Protein AF-A0A151RXW7-F1 (afdb_monomer)

Radius of gyration: 39.4 Å; Cα contacts (8 Å, |Δi|>4): 28; chains: 1; bounding box: 66×34×96 Å

Organism: Cajanus cajan (NCBI:txid3821)

Mean predicted aligned error: 21.27 Å

Structure (mmCIF, N/CA/C/O backbone):
data_AF-A0A151RXW7-F1
#
_entry.id   AF-A0A151RXW7-F1
#
loop_
_atom_site.group_PDB
_atom_site.id
_atom_site.type_symbol
_atom_site.label_atom_id
_atom_site.label_alt_id
_atom_site.label_comp_id
_atom_site.label_asym_id
_atom_site.label_entity_id
_atom_site.label_seq_id
_atom_site.pdbx_PDB_ins_code
_atom_site.Cartn_x
_atom_site.Cartn_y
_atom_site.Cartn_z
_atom_site.occupancy
_atom_site.B_iso_or_equiv
_atom_site.auth_seq_id
_atom_site.auth_comp_id
_atom_site.auth_asym_id
_atom_site.auth_atom_id
_atom_site.pdbx_PDB_model_num
ATOM 1 N N . MET A 1 1 ? 23.973 -7.706 -13.412 1.00 61.91 1 MET A N 1
ATOM 2 C CA . MET A 1 1 ? 23.549 -8.073 -14.783 1.00 61.91 1 MET A CA 1
ATOM 3 C C . MET A 1 1 ? 22.574 -9.238 -14.713 1.00 61.91 1 MET A C 1
ATOM 5 O O . MET A 1 1 ? 22.796 -10.147 -13.923 1.00 61.91 1 MET A O 1
ATOM 9 N N . PHE A 1 2 ? 21.503 -9.220 -15.509 1.00 69.44 2 PHE A N 1
ATOM 10 C CA . PHE A 1 2 ? 20.536 -10.321 -15.580 1.00 69.44 2 PHE A CA 1
ATOM 11 C C . PHE A 1 2 ? 21.069 -11.431 -16.500 1.00 69.44 2 PHE A C 1
ATOM 13 O O . PHE A 1 2 ? 20.783 -11.444 -17.693 1.00 69.44 2 PHE A O 1
ATOM 20 N N . CYS A 1 3 ? 21.873 -12.351 -15.959 1.00 66.88 3 CYS A N 1
ATOM 21 C CA . CYS A 1 3 ? 22.569 -13.383 -16.747 1.00 66.88 3 CYS A CA 1
ATOM 22 C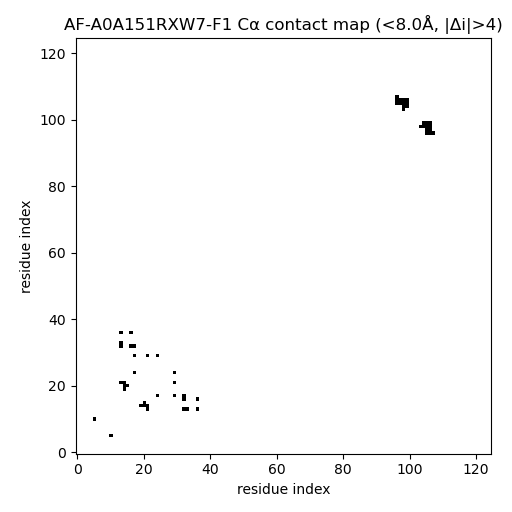 C . CYS A 1 3 ? 21.629 -14.399 -17.421 1.00 66.88 3 CYS A C 1
ATOM 24 O O . CYS A 1 3 ? 21.992 -14.993 -18.428 1.00 66.88 3 CYS A O 1
ATOM 26 N N . ASN A 1 4 ? 20.408 -14.552 -16.904 1.00 83.12 4 ASN A N 1
ATOM 27 C CA . ASN A 1 4 ? 19.376 -15.430 -17.467 1.00 83.12 4 ASN A CA 1
ATOM 28 C C . ASN A 1 4 ? 18.361 -14.663 -18.332 1.00 83.12 4 ASN A C 1
ATOM 30 O O . ASN A 1 4 ? 17.291 -15.178 -18.652 1.00 83.12 4 ASN A O 1
ATOM 34 N N . GLY A 1 5 ? 18.679 -13.411 -18.675 1.00 82.00 5 GLY A N 1
ATOM 35 C CA . GLY A 1 5 ? 17.754 -12.499 -19.325 1.00 82.00 5 GLY A CA 1
ATOM 36 C C . GLY A 1 5 ? 16.654 -11.993 -18.390 1.00 82.00 5 GLY A C 1
ATOM 37 O O . GLY A 1 5 ? 16.570 -12.331 -17.208 1.00 82.00 5 GLY A O 1
ATOM 38 N N . LEU A 1 6 ? 15.812 -11.130 -18.946 1.00 85.31 6 LEU A N 1
ATOM 39 C CA . LEU A 1 6 ? 14.645 -10.573 -18.275 1.00 85.31 6 LEU A CA 1
ATOM 40 C C . LEU A 1 6 ? 13.386 -11.298 -18.741 1.00 85.31 6 LEU A C 1
ATOM 42 O O . LEU A 1 6 ? 13.269 -11.677 -19.908 1.00 85.31 6 LEU A O 1
ATOM 46 N N . ARG A 1 7 ? 12.402 -11.436 -17.845 1.00 89.25 7 ARG A N 1
ATOM 47 C CA . ARG A 1 7 ? 11.060 -11.892 -18.232 1.00 89.25 7 ARG A CA 1
ATOM 48 C C . ARG A 1 7 ? 10.501 -10.956 -19.319 1.00 89.25 7 ARG A C 1
ATOM 50 O O . ARG A 1 7 ? 10.690 -9.745 -19.192 1.00 89.25 7 ARG A O 1
ATOM 57 N N . PRO A 1 8 ? 9.755 -11.456 -20.325 1.00 88.50 8 PRO A N 1
ATOM 58 C CA . PRO A 1 8 ? 9.246 -10.623 -21.421 1.00 88.50 8 PRO A CA 1
ATOM 59 C C . PRO A 1 8 ? 8.454 -9.397 -20.953 1.00 88.50 8 PRO A C 1
ATOM 61 O O . PRO A 1 8 ? 8.632 -8.304 -21.477 1.00 88.50 8 PRO A O 1
ATOM 64 N N . GLN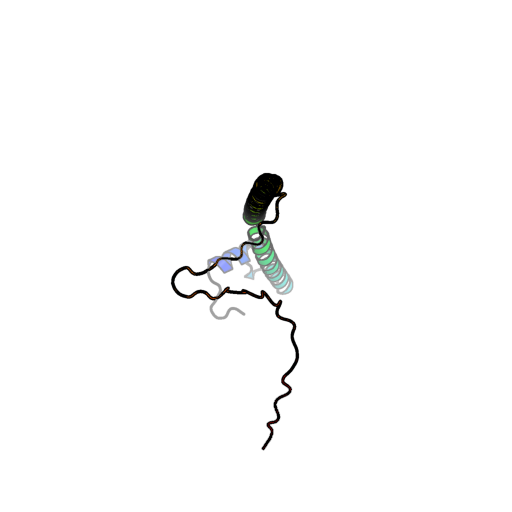 A 1 9 ? 7.636 -9.562 -19.911 1.00 87.00 9 GLN A N 1
ATOM 65 C CA . GLN A 1 9 ? 6.861 -8.475 -19.305 1.00 87.00 9 GLN A CA 1
ATOM 66 C C . GLN A 1 9 ? 7.758 -7.392 -18.692 1.00 87.00 9 GLN A C 1
ATOM 68 O O . GLN A 1 9 ? 7.543 -6.207 -18.923 1.00 87.00 9 GLN A O 1
ATOM 73 N N . THR A 1 10 ? 8.790 -7.796 -17.950 1.00 86.56 10 THR A N 1
ATOM 74 C CA . THR A 1 10 ? 9.751 -6.875 -17.332 1.00 86.56 10 THR A CA 1
ATOM 75 C C . THR A 1 10 ? 10.575 -6.156 -18.395 1.00 86.56 10 THR A C 1
ATOM 77 O O . THR A 1 10 ? 10.760 -4.950 -18.303 1.00 86.56 10 THR A O 1
ATOM 80 N N . LYS A 1 11 ? 11.004 -6.873 -19.442 1.00 89.50 11 LYS A N 1
ATOM 81 C CA . LYS A 1 11 ? 11.706 -6.281 -20.585 1.00 89.50 11 LYS A CA 1
ATOM 82 C C . LYS A 1 11 ? 10.850 -5.225 -21.289 1.00 89.50 11 LYS A C 1
ATOM 84 O O . LYS A 1 11 ? 11.349 -4.148 -21.573 1.00 89.50 11 LYS A O 1
ATOM 89 N N . MET A 1 12 ? 9.572 -5.516 -21.529 1.00 90.75 12 MET A N 1
ATOM 90 C CA . MET A 1 12 ? 8.650 -4.575 -22.168 1.00 90.75 12 MET A CA 1
ATOM 91 C C . MET A 1 12 ? 8.443 -3.308 -21.331 1.00 90.75 12 MET A C 1
ATOM 93 O O . MET A 1 12 ? 8.440 -2.218 -21.889 1.00 90.75 12 MET A O 1
ATOM 97 N N . LEU A 1 13 ? 8.290 -3.440 -20.009 1.00 89.69 13 LEU A N 1
ATOM 98 C CA . LEU A 1 13 ? 8.154 -2.287 -19.115 1.00 89.69 13 LEU A CA 1
ATOM 99 C C . LEU A 1 13 ? 9.418 -1.420 -19.130 1.00 89.69 13 LEU A C 1
ATOM 101 O O . LEU A 1 13 ? 9.329 -0.204 -19.245 1.00 89.69 13 LEU A O 1
ATOM 105 N N . LEU A 1 14 ? 10.586 -2.057 -19.076 1.00 90.38 14 LEU A N 1
ATOM 106 C CA . LEU A 1 14 ? 11.873 -1.371 -19.147 1.00 90.38 14 LEU A CA 1
ATOM 107 C C . LEU A 1 14 ? 12.077 -0.651 -20.486 1.00 90.38 14 LEU A C 1
ATOM 109 O O . LEU A 1 14 ? 12.450 0.518 -20.491 1.00 90.38 14 LEU A O 1
ATOM 113 N N . ASP A 1 15 ? 11.779 -1.313 -21.608 1.00 90.69 15 ASP A N 1
ATOM 114 C CA . ASP A 1 15 ? 11.846 -0.702 -22.939 1.00 90.69 15 ASP A CA 1
ATOM 115 C C . ASP A 1 15 ? 10.849 0.482 -23.048 1.00 90.69 15 ASP A C 1
ATOM 117 O O . ASP A 1 15 ? 11.176 1.562 -23.539 1.00 90.69 15 ASP A O 1
ATOM 121 N N . ALA A 1 16 ? 9.631 0.345 -22.515 1.00 91.12 16 ALA A N 1
ATOM 122 C CA . ALA A 1 16 ? 8.655 1.437 -22.500 1.00 91.12 16 ALA A CA 1
ATOM 123 C C . ALA A 1 16 ? 9.138 2.648 -21.681 1.00 91.12 16 ALA A C 1
ATOM 125 O O . ALA A 1 16 ? 9.028 3.783 -22.145 1.00 91.12 16 ALA A O 1
ATOM 126 N N . SER A 1 17 ? 9.714 2.421 -20.498 1.00 89.81 17 SER A N 1
ATOM 127 C CA . SER A 1 17 ? 10.266 3.488 -19.653 1.00 89.81 17 SER A CA 1
ATOM 128 C C . SER A 1 17 ? 11.509 4.144 -20.247 1.00 89.81 17 SER A C 1
ATOM 130 O O . SER A 1 17 ? 11.733 5.330 -20.027 1.00 89.81 17 SER A O 1
ATOM 132 N N . ALA A 1 18 ? 12.286 3.406 -21.040 1.00 90.50 18 ALA A N 1
ATOM 133 C CA . ALA A 1 18 ? 13.395 3.954 -21.811 1.00 90.50 18 ALA A CA 1
ATOM 134 C C . ALA A 1 18 ? 12.948 4.723 -23.071 1.00 90.50 18 ALA A C 1
ATOM 136 O O . ALA A 1 18 ? 13.784 5.353 -23.724 1.00 90.50 18 ALA A O 1
ATOM 137 N N . GLY A 1 19 ? 11.655 4.678 -23.426 1.00 89.50 19 GLY A N 1
ATOM 138 C CA . GLY A 1 19 ? 11.114 5.262 -24.656 1.00 89.50 19 GLY A CA 1
ATOM 139 C C . GLY A 1 19 ? 11.515 4.499 -25.925 1.00 89.50 19 GLY A C 1
ATOM 140 O O . GLY A 1 19 ? 11.495 5.062 -27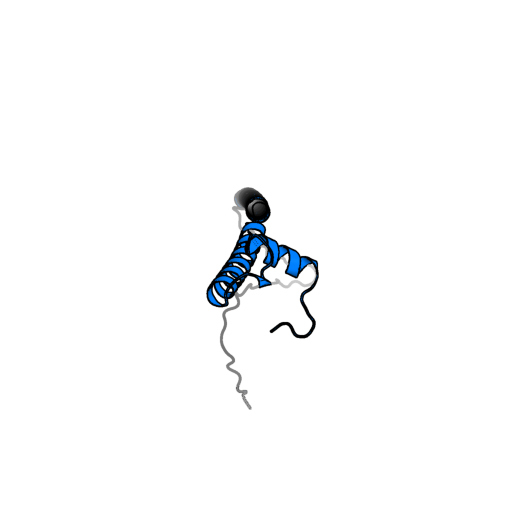.017 1.00 89.50 19 GLY A O 1
ATOM 141 N N . GLY A 1 20 ? 11.920 3.234 -25.793 1.00 88.31 20 GLY A N 1
ATOM 142 C CA . GLY A 1 20 ? 12.502 2.427 -26.861 1.00 88.31 20 GLY A CA 1
ATOM 143 C C . GLY A 1 20 ? 13.347 1.281 -26.304 1.00 88.31 20 GLY A C 1
ATOM 144 O O . GLY A 1 20 ? 13.268 0.943 -25.135 1.00 88.31 20 GLY A O 1
ATOM 145 N N . SER A 1 21 ? 14.183 0.651 -27.127 1.00 90.06 21 SER A N 1
ATOM 146 C CA . SER A 1 21 ? 15.046 -0.432 -26.629 1.00 90.06 21 SER A CA 1
ATOM 147 C C . SER A 1 21 ? 16.006 0.086 -25.554 1.00 90.06 21 SER A C 1
ATOM 149 O O . SER A 1 21 ? 16.847 0.939 -25.842 1.00 90.06 21 SER A O 1
ATOM 151 N N . MET A 1 22 ? 15.943 -0.472 -24.342 1.00 88.38 22 MET A N 1
ATOM 152 C CA . MET A 1 22 ? 16.828 -0.078 -23.238 1.00 88.38 22 MET A CA 1
ATOM 153 C C . MET A 1 22 ? 18.311 -0.355 -23.541 1.00 88.38 22 MET A C 1
ATOM 155 O O . MET A 1 22 ? 19.195 0.260 -22.957 1.00 88.38 22 MET A O 1
ATOM 159 N N . MET A 1 23 ? 18.598 -1.227 -24.510 1.00 86.38 23 MET A N 1
ATOM 160 C CA . MET A 1 23 ? 19.962 -1.489 -24.989 1.00 86.38 23 MET A CA 1
ATOM 161 C C . MET A 1 23 ? 20.598 -0.300 -25.727 1.00 86.38 23 MET A C 1
ATOM 163 O O . MET A 1 23 ? 21.797 -0.324 -25.978 1.00 86.38 23 MET A O 1
ATOM 167 N N . MET A 1 24 ? 19.805 0.705 -26.113 1.00 87.88 24 MET A N 1
ATOM 168 C CA . MET A 1 24 ? 20.279 1.916 -26.794 1.00 87.88 24 MET A CA 1
ATOM 169 C C . MET A 1 24 ? 20.628 3.050 -25.822 1.00 87.88 24 MET A C 1
ATOM 171 O O . MET A 1 24 ? 21.047 4.115 -26.270 1.00 87.88 24 MET A O 1
ATOM 175 N N . LYS A 1 25 ? 20.406 2.847 -24.520 1.00 90.56 25 LYS A N 1
ATOM 176 C CA . LYS A 1 25 ? 20.678 3.825 -23.466 1.00 90.56 25 LYS A CA 1
ATOM 177 C C . LYS A 1 25 ? 22.087 3.659 -22.921 1.00 90.56 25 LYS A C 1
ATOM 179 O O . LYS A 1 25 ? 22.607 2.542 -22.867 1.00 90.56 25 LYS A O 1
ATOM 184 N N . ASP A 1 26 ? 22.699 4.769 -22.525 1.00 92.69 26 ASP A N 1
ATOM 185 C CA . ASP A 1 26 ? 23.968 4.712 -21.808 1.00 92.69 26 ASP A CA 1
ATOM 186 C C . ASP A 1 26 ? 23.769 4.207 -20.366 1.00 92.69 26 ASP A C 1
ATOM 188 O O . ASP A 1 26 ? 22.648 3.987 -19.895 1.00 92.69 26 ASP A O 1
ATOM 192 N N . SER A 1 27 ? 24.871 3.953 -19.659 1.00 88.88 27 SER A N 1
ATOM 193 C CA . SER A 1 27 ? 24.804 3.396 -18.307 1.00 88.88 27 SER A CA 1
ATOM 194 C C . SER A 1 27 ? 24.126 4.328 -17.304 1.00 88.88 27 SER A C 1
ATOM 196 O O . SER A 1 27 ? 23.483 3.843 -16.378 1.00 88.88 27 SER A O 1
ATOM 198 N N . GLU A 1 28 ? 24.274 5.642 -17.461 1.00 91.88 28 GLU A N 1
ATOM 199 C CA . GLU A 1 28 ? 23.738 6.631 -16.525 1.00 91.88 28 GLU A CA 1
ATOM 200 C C . GLU A 1 28 ? 22.224 6.794 -16.716 1.00 91.88 28 GLU A C 1
ATOM 202 O O . GLU A 1 28 ? 21.449 6.738 -15.754 1.00 91.88 28 GLU A O 1
ATOM 207 N N . GLU A 1 29 ? 21.784 6.881 -17.971 1.00 90.88 29 GLU A N 1
ATOM 208 C CA . GLU A 1 29 ? 20.376 6.874 -18.347 1.00 90.88 29 GLU A CA 1
ATOM 209 C C . GLU A 1 29 ? 19.694 5.575 -17.905 1.00 90.88 29 GLU A C 1
ATOM 211 O O . GLU A 1 29 ? 18.608 5.614 -17.326 1.00 90.88 29 GLU A O 1
ATOM 216 N N . ALA A 1 30 ? 20.326 4.419 -18.135 1.00 91.81 30 ALA A N 1
ATOM 217 C CA . ALA A 1 30 ? 19.759 3.127 -17.759 1.00 91.81 30 ALA A CA 1
ATOM 218 C C . ALA A 1 30 ? 19.550 3.006 -16.241 1.00 91.81 30 ALA A C 1
ATOM 220 O O . ALA A 1 30 ? 18.505 2.517 -15.811 1.00 91.81 30 ALA A O 1
ATOM 221 N N . ILE A 1 31 ? 20.506 3.478 -15.431 1.00 92.19 31 ILE A N 1
ATOM 222 C CA . ILE A 1 31 ? 20.370 3.514 -13.966 1.00 92.19 31 ILE A CA 1
ATOM 223 C C . ILE A 1 31 ? 19.202 4.417 -13.574 1.00 92.19 31 ILE A C 1
ATOM 225 O O . ILE A 1 31 ? 18.326 3.989 -12.827 1.00 92.19 31 ILE A O 1
ATOM 229 N N . THR A 1 32 ? 19.129 5.616 -14.151 1.00 93.31 32 THR A N 1
ATOM 230 C CA . THR A 1 32 ? 18.060 6.579 -13.859 1.00 93.31 32 THR A CA 1
ATOM 231 C C . THR A 1 32 ? 16.676 6.010 -14.182 1.00 93.31 32 THR A C 1
ATOM 233 O O . THR A 1 32 ? 15.736 6.167 -13.405 1.00 93.31 32 THR A O 1
ATOM 236 N N . ILE A 1 33 ? 16.540 5.310 -15.312 1.00 92.38 33 ILE A N 1
ATOM 237 C CA . ILE A 1 33 ? 15.285 4.668 -15.723 1.00 92.38 33 ILE A CA 1
ATOM 238 C C . ILE A 1 33 ? 14.904 3.535 -14.764 1.00 92.38 33 ILE A C 1
ATOM 240 O O . ILE A 1 33 ? 13.735 3.417 -14.396 1.00 92.38 33 ILE A O 1
ATOM 244 N N . ILE A 1 34 ? 15.868 2.710 -14.344 1.00 91.25 34 ILE A N 1
ATOM 245 C CA . ILE A 1 34 ? 15.634 1.624 -13.380 1.00 91.25 34 ILE A CA 1
ATOM 246 C C . ILE A 1 34 ? 15.219 2.191 -12.019 1.00 91.25 34 ILE A C 1
ATOM 248 O O . ILE A 1 34 ? 14.262 1.691 -11.427 1.00 91.25 34 ILE A O 1
ATOM 252 N N . ASP A 1 35 ? 15.883 3.245 -11.550 1.00 90.75 35 ASP A N 1
ATOM 253 C CA . ASP A 1 35 ? 15.568 3.901 -10.280 1.00 90.75 35 ASP A CA 1
ATOM 254 C C . ASP A 1 35 ? 14.183 4.553 -10.318 1.00 90.75 35 ASP A C 1
ATOM 256 O O . ASP A 1 35 ? 13.389 4.384 -9.390 1.00 90.75 35 ASP A O 1
ATOM 260 N N . ALA A 1 36 ? 13.843 5.230 -11.418 1.00 88.50 36 ALA A N 1
ATOM 261 C CA . ALA A 1 36 ? 12.514 5.795 -11.625 1.00 88.50 36 ALA A CA 1
ATOM 262 C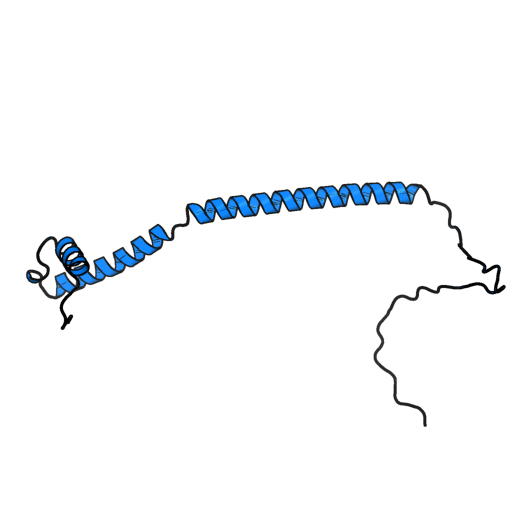 C . ALA A 1 36 ? 11.432 4.706 -11.659 1.00 88.50 36 ALA A C 1
ATOM 264 O O . ALA A 1 36 ? 10.370 4.867 -11.055 1.00 88.50 36 ALA A O 1
ATOM 265 N N . LEU A 1 37 ? 11.706 3.576 -12.317 1.00 88.81 37 LEU A N 1
ATOM 266 C CA . LEU A 1 37 ? 10.805 2.427 -12.341 1.00 88.81 37 LEU A CA 1
ATOM 267 C C . LEU A 1 37 ? 10.600 1.838 -10.949 1.00 88.81 37 LEU A C 1
ATOM 269 O O . LEU A 1 37 ? 9.453 1.641 -10.546 1.00 88.81 37 LEU A O 1
ATOM 273 N N . ALA A 1 38 ? 11.682 1.617 -10.203 1.00 85.19 38 ALA A N 1
ATOM 274 C CA . ALA A 1 38 ? 11.616 1.132 -8.833 1.00 85.19 38 ALA A CA 1
ATOM 275 C C . ALA A 1 38 ? 10.794 2.089 -7.957 1.00 85.19 38 ALA A C 1
ATOM 277 O O . ALA A 1 38 ? 9.857 1.653 -7.294 1.00 85.19 38 ALA A O 1
ATOM 278 N N . ALA A 1 39 ? 11.068 3.395 -8.017 1.00 82.06 39 ALA A N 1
ATOM 279 C CA . ALA A 1 39 ? 10.326 4.413 -7.274 1.00 82.06 39 ALA A CA 1
ATOM 280 C C . ALA A 1 39 ? 8.834 4.460 -7.653 1.00 82.06 39 ALA A C 1
ATOM 282 O O . ALA A 1 39 ? 7.974 4.569 -6.776 1.00 82.06 39 ALA A O 1
ATOM 283 N N . SER A 1 40 ? 8.511 4.335 -8.944 1.00 74.94 40 SER A N 1
ATOM 284 C CA . SER A 1 40 ? 7.126 4.322 -9.424 1.00 74.94 40 SER A CA 1
ATOM 285 C C . SER A 1 40 ? 6.347 3.083 -8.972 1.00 74.94 40 SER A C 1
ATOM 287 O O . SER A 1 40 ? 5.162 3.198 -8.667 1.00 74.94 40 SER A O 1
ATOM 289 N N . ASP A 1 41 ? 6.999 1.921 -8.865 1.00 69.56 41 ASP A N 1
ATOM 290 C CA . ASP A 1 41 ? 6.375 0.682 -8.392 1.00 69.56 41 ASP A CA 1
ATOM 291 C C . ASP A 1 41 ? 6.030 0.786 -6.899 1.00 69.56 41 ASP A C 1
ATOM 293 O O . ASP A 1 41 ? 4.906 0.475 -6.496 1.00 69.56 41 ASP A O 1
ATOM 297 N N . TYR A 1 42 ? 6.929 1.360 -6.088 1.00 59.38 42 TYR A N 1
ATOM 298 C CA . TYR A 1 42 ? 6.625 1.701 -4.694 1.00 59.38 42 TYR A CA 1
ATOM 299 C C . TYR A 1 42 ? 5.441 2.672 -4.599 1.00 59.38 42 TYR A C 1
ATOM 301 O O . TYR A 1 42 ? 4.509 2.421 -3.837 1.00 59.38 42 TYR A O 1
ATOM 309 N N . GLN A 1 43 ? 5.416 3.742 -5.400 1.00 57.12 43 GLN A N 1
ATOM 310 C CA . GLN A 1 43 ? 4.318 4.716 -5.404 1.00 57.12 43 GLN A CA 1
ATOM 311 C C . GLN A 1 43 ? 2.981 4.089 -5.833 1.00 57.12 43 GLN A C 1
ATOM 313 O O . GLN A 1 43 ? 1.967 4.323 -5.184 1.00 57.12 43 GLN A O 1
ATOM 318 N N . ALA A 1 44 ? 2.958 3.261 -6.881 1.00 59.16 44 ALA A N 1
ATOM 319 C CA . ALA A 1 44 ? 1.754 2.576 -7.351 1.00 59.16 44 ALA A CA 1
ATOM 320 C C . ALA A 1 44 ? 1.234 1.561 -6.322 1.00 59.16 44 ALA A C 1
ATOM 322 O O . ALA A 1 44 ? 0.022 1.411 -6.153 1.00 59.16 44 ALA A O 1
ATOM 323 N N . HIS A 1 45 ? 2.132 0.898 -5.590 1.00 55.19 45 HIS A N 1
ATOM 324 C CA . HIS A 1 45 ? 1.770 0.076 -4.441 1.00 55.19 45 HIS A CA 1
ATOM 325 C C . HIS A 1 45 ? 1.241 0.914 -3.273 1.00 55.19 45 HIS A C 1
ATOM 327 O O . HIS A 1 45 ? 0.264 0.508 -2.643 1.00 55.19 45 HIS A O 1
ATOM 333 N N . HIS A 1 46 ? 1.805 2.097 -3.022 1.00 54.34 46 HIS A N 1
ATOM 334 C CA . HIS A 1 46 ? 1.299 3.026 -2.015 1.00 54.34 46 HIS A CA 1
ATOM 335 C C . HIS A 1 46 ? -0.075 3.609 -2.387 1.00 54.34 46 HIS A C 1
ATOM 337 O O . HIS A 1 46 ? -0.944 3.690 -1.522 1.00 54.34 46 HIS A O 1
ATOM 343 N N . ASP A 1 47 ? -0.326 3.902 -3.661 1.00 52.28 47 ASP A N 1
ATOM 344 C CA . ASP A 1 47 ? -1.59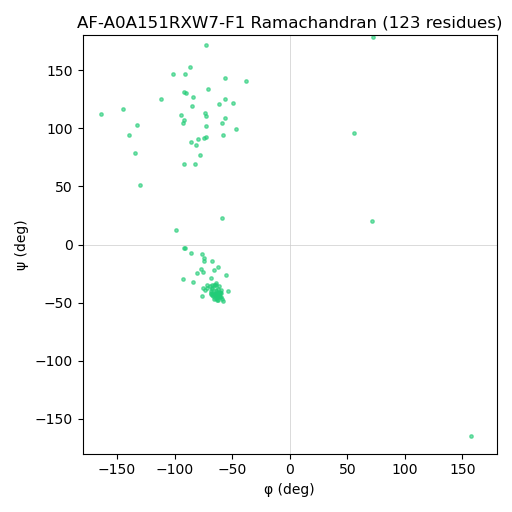0 4.452 -4.170 1.00 52.28 47 ASP A CA 1
ATOM 345 C C . ASP A 1 47 ? -2.672 3.370 -4.365 1.00 52.28 47 ASP A C 1
ATOM 347 O O . ASP A 1 47 ? -3.863 3.618 -4.225 1.00 52.28 47 ASP A O 1
ATOM 351 N N . ARG A 1 48 ? -2.292 2.100 -4.565 1.00 50.62 48 ARG A N 1
ATOM 352 C CA . ARG A 1 48 ? -3.211 0.958 -4.372 1.00 50.62 48 ARG A CA 1
ATOM 353 C C . ARG A 1 48 ? -3.426 0.595 -2.908 1.00 50.62 48 ARG A C 1
ATOM 355 O O . ARG A 1 48 ? -4.414 -0.066 -2.587 1.00 50.62 48 ARG A O 1
ATOM 362 N N . SER A 1 49 ? -2.504 0.990 -2.032 1.00 50.59 49 SER A N 1
ATOM 363 C CA . SER A 1 49 ? -2.666 0.884 -0.584 1.00 50.59 49 SER A CA 1
ATOM 364 C C . SER A 1 49 ? -3.399 2.080 0.019 1.00 50.59 49 SER A C 1
ATOM 366 O O . SER A 1 49 ? -3.764 1.992 1.191 1.00 50.59 49 SER A O 1
ATOM 368 N N . GLN A 1 50 ? -3.677 3.141 -0.764 1.00 53.28 50 GLN A N 1
ATOM 369 C CA . GLN A 1 50 ? -4.638 4.176 -0.392 1.00 53.28 50 GLN A CA 1
ATOM 370 C C . GLN A 1 50 ? -5.962 3.481 -0.129 1.00 53.28 50 GLN A C 1
ATOM 372 O O . GLN A 1 50 ? -6.626 2.973 -1.043 1.00 53.28 50 GLN A O 1
ATOM 377 N N . PRO A 1 51 ? -6.368 3.409 1.136 1.00 54.91 51 PRO A N 1
ATOM 378 C CA . PRO A 1 51 ? -7.488 2.608 1.480 1.00 54.91 51 PRO A CA 1
ATOM 379 C C . PRO A 1 51 ? -8.716 3.502 1.425 1.00 54.91 51 PRO A C 1
ATOM 381 O O . PRO A 1 51 ? -9.351 3.774 2.441 1.00 54.91 51 PRO A O 1
ATOM 384 N N . THR A 1 52 ? -9.107 3.921 0.229 1.00 54.66 52 THR A N 1
ATOM 385 C CA . THR A 1 52 ? -10.424 4.545 0.045 1.00 54.66 52 THR A CA 1
ATOM 386 C C . THR A 1 52 ? -11.530 3.613 0.556 1.00 54.66 52 THR A C 1
ATOM 388 O O . THR A 1 52 ? -12.546 4.070 1.064 1.00 54.66 52 THR A O 1
ATOM 391 N N . LYS A 1 53 ? -11.281 2.294 0.557 1.00 55.28 53 LYS A N 1
ATOM 392 C CA . LYS A 1 53 ? -12.144 1.291 1.191 1.00 55.28 53 LYS A CA 1
ATOM 393 C C . LYS A 1 53 ? -11.909 1.077 2.691 1.00 55.28 53 LYS A C 1
ATOM 395 O O . LYS A 1 53 ? -12.880 0.775 3.367 1.00 55.28 53 LYS A O 1
ATOM 400 N N . ARG A 1 54 ? -10.690 1.214 3.241 1.00 53.25 54 ARG A N 1
ATOM 401 C CA . ARG A 1 54 ? -10.475 1.041 4.703 1.00 53.25 54 ARG A CA 1
ATOM 402 C C . ARG A 1 54 ? -10.982 2.261 5.460 1.00 53.25 54 ARG A C 1
ATOM 404 O O . ARG A 1 54 ? -11.607 2.054 6.476 1.00 53.25 54 ARG A O 1
ATOM 411 N N . GLY A 1 55 ? -10.830 3.481 4.935 1.00 56.56 55 GLY A N 1
ATOM 412 C CA . GLY A 1 55 ? -11.386 4.683 5.568 1.00 56.56 55 GLY A CA 1
ATOM 413 C C . GLY A 1 55 ? -12.913 4.642 5.673 1.00 56.56 55 GLY A C 1
ATOM 414 O O . GLY A 1 55 ? -13.453 4.899 6.740 1.00 56.56 55 GLY A O 1
ATOM 415 N N . ILE A 1 56 ? -13.614 4.235 4.607 1.00 59.31 56 ILE A N 1
ATOM 416 C CA . ILE A 1 56 ? -15.079 4.068 4.634 1.00 59.31 56 ILE A CA 1
ATOM 417 C C . ILE A 1 56 ? -15.483 2.932 5.587 1.00 59.31 56 ILE A C 1
ATOM 419 O O . ILE A 1 56 ? -16.333 3.139 6.444 1.00 59.31 56 ILE A O 1
ATOM 423 N N . LEU A 1 57 ? -14.830 1.765 5.507 1.00 62.50 57 LEU A N 1
ATOM 424 C CA . LEU A 1 57 ? -15.136 0.627 6.385 1.00 62.50 57 LEU A CA 1
ATOM 425 C C . LEU A 1 57 ? -14.826 0.923 7.864 1.00 62.50 57 LEU A C 1
ATOM 427 O O . LEU A 1 57 ? -15.519 0.449 8.760 1.00 62.50 57 LEU A O 1
ATOM 431 N N . GLU A 1 58 ? -13.776 1.695 8.134 1.00 63.16 58 GLU A N 1
ATOM 432 C CA . GLU A 1 58 ? -13.351 2.108 9.471 1.00 63.16 58 GLU A CA 1
ATOM 433 C C . GLU A 1 58 ? -14.290 3.175 10.038 1.00 63.16 58 GLU A C 1
ATOM 435 O O . GLU A 1 58 ? -14.677 3.063 11.198 1.00 63.16 58 GLU A O 1
ATOM 440 N N . LEU A 1 59 ? -14.755 4.127 9.218 1.00 72.69 59 LEU A N 1
ATOM 441 C CA . LEU A 1 59 ? -15.827 5.061 9.580 1.00 72.69 59 LEU A CA 1
ATOM 442 C C . LEU A 1 59 ? -17.144 4.328 9.865 1.00 72.69 59 LEU A C 1
ATOM 444 O O . LEU A 1 59 ? -17.785 4.611 10.875 1.00 72.69 59 LEU A O 1
ATOM 448 N N . ASP A 1 60 ? -17.525 3.348 9.042 1.00 73.44 60 ASP A N 1
ATOM 449 C CA . ASP A 1 60 ? -18.712 2.513 9.267 1.00 73.44 60 ASP A CA 1
ATOM 450 C C . ASP A 1 60 ? -18.588 1.698 10.561 1.00 73.44 60 ASP A C 1
ATOM 452 O O . ASP A 1 60 ? -19.526 1.633 11.359 1.00 73.44 60 ASP A O 1
ATOM 456 N N . THR A 1 61 ? -17.406 1.134 10.822 1.00 77.81 61 THR A N 1
ATOM 457 C CA . THR A 1 61 ? -17.114 0.411 12.069 1.00 77.81 61 THR A CA 1
ATOM 458 C C . THR A 1 61 ? -17.195 1.348 13.276 1.00 77.81 61 THR A C 1
ATOM 460 O O . THR A 1 61 ? -17.792 1.004 14.296 1.00 77.81 61 THR A O 1
ATOM 463 N N . GLN A 1 62 ? -16.649 2.559 13.169 1.00 83.81 62 GLN A N 1
ATOM 464 C CA . GLN A 1 62 ? -16.653 3.551 14.242 1.00 83.81 62 GLN A CA 1
ATOM 465 C C . GLN A 1 62 ? -18.069 4.077 14.519 1.00 83.81 62 GLN A C 1
ATOM 467 O O . GLN A 1 62 ? -18.472 4.179 15.679 1.00 83.81 62 GLN A O 1
ATOM 472 N N . ASN A 1 63 ? -18.868 4.300 13.473 1.00 84.56 63 ASN A N 1
ATOM 473 C CA . ASN A 1 63 ? -20.286 4.639 13.578 1.00 84.56 63 ASN A CA 1
ATOM 474 C C . ASN A 1 63 ? -21.099 3.511 14.230 1.00 84.56 63 ASN A C 1
ATOM 476 O O . ASN A 1 63 ? -21.926 3.778 15.103 1.00 84.56 63 ASN A O 1
ATOM 480 N N . ALA A 1 64 ? -20.841 2.250 13.870 1.00 85.06 64 ALA A N 1
ATOM 481 C CA . ALA A 1 64 ? -21.494 1.096 14.484 1.00 85.06 64 ALA A CA 1
ATOM 482 C C . ALA A 1 64 ? -21.144 0.953 15.979 1.00 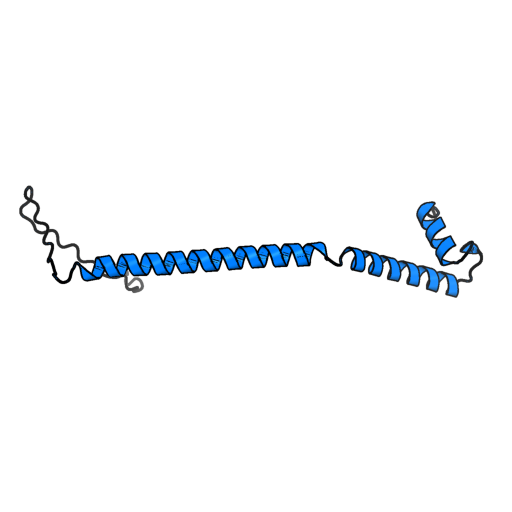85.06 64 ALA A C 1
ATOM 484 O O . ALA A 1 64 ? -22.018 0.656 16.797 1.00 85.06 64 ALA A O 1
ATOM 485 N N . ILE A 1 65 ? -19.889 1.210 16.360 1.00 91.56 65 ILE A N 1
ATOM 486 C CA . ILE A 1 65 ? -19.449 1.213 17.765 1.00 91.56 65 ILE A CA 1
ATOM 487 C C . ILE A 1 65 ? -20.103 2.365 18.538 1.00 91.56 65 ILE A C 1
ATOM 489 O O . ILE A 1 65 ? -20.609 2.158 19.641 1.00 91.56 65 ILE A O 1
ATOM 493 N N . LEU A 1 66 ? -20.151 3.570 17.965 1.00 93.75 66 LEU A N 1
ATOM 494 C CA . LEU A 1 66 ? -20.820 4.722 18.578 1.00 93.75 66 LEU A CA 1
ATOM 495 C C . LEU A 1 66 ? -22.316 4.464 18.797 1.00 93.75 66 LEU A C 1
ATOM 497 O O . LEU A 1 66 ? -22.844 4.774 19.867 1.00 93.75 66 LEU A O 1
ATOM 501 N N . ALA A 1 67 ? -22.991 3.849 17.822 1.00 88.06 67 ALA A N 1
ATOM 502 C CA . ALA A 1 67 ? -24.394 3.465 17.941 1.00 88.06 67 ALA A CA 1
ATOM 503 C C . ALA A 1 67 ? -24.614 2.446 19.074 1.00 88.06 67 ALA A C 1
ATOM 505 O O . ALA A 1 67 ? -25.527 2.624 19.885 1.00 88.06 67 ALA A O 1
ATOM 506 N N . GLN A 1 68 ? -23.745 1.434 19.188 1.00 92.56 68 GLN A N 1
ATOM 507 C CA . GLN A 1 68 ? -23.795 0.468 20.291 1.00 92.56 68 GLN A CA 1
ATOM 508 C C . GLN A 1 68 ? -23.535 1.118 21.653 1.00 92.56 68 GLN A C 1
ATOM 510 O O . GLN A 1 68 ? -24.279 0.861 22.596 1.00 92.56 68 GLN A O 1
ATOM 515 N N . ASN A 1 69 ? -22.548 2.010 21.765 1.00 92.69 69 ASN A N 1
ATOM 516 C CA . ASN A 1 69 ? -22.264 2.724 23.013 1.00 92.69 69 ASN A CA 1
ATOM 517 C C . ASN A 1 69 ? -23.435 3.610 23.454 1.00 92.69 69 ASN A C 1
ATOM 519 O O . ASN A 1 69 ? -23.748 3.686 24.646 1.00 92.69 69 ASN A O 1
ATOM 523 N N . LYS A 1 70 ? -24.116 4.259 22.502 1.00 93.62 70 LYS A N 1
ATOM 524 C CA . LYS A 1 70 ? -25.321 5.048 22.780 1.00 93.62 70 LYS A CA 1
ATOM 525 C C . LYS A 1 70 ? -26.464 4.164 23.277 1.00 93.62 70 LYS A C 1
ATOM 527 O O . LYS A 1 70 ? -27.083 4.504 24.282 1.00 93.62 70 LYS A O 1
ATOM 532 N N . LEU A 1 71 ? -26.706 3.026 22.623 1.00 93.44 71 LEU A N 1
ATOM 533 C CA . LEU A 1 71 ? -27.721 2.062 23.051 1.00 93.44 71 LEU A CA 1
ATOM 534 C C . LEU A 1 71 ? -27.416 1.502 24.447 1.00 93.44 71 LEU A C 1
ATOM 536 O O . LEU A 1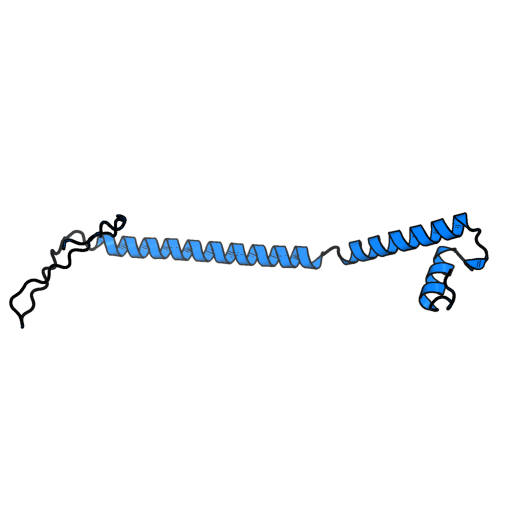 71 ? -28.299 1.465 25.299 1.00 93.44 71 LEU A O 1
ATOM 540 N N . LEU A 1 72 ? -26.162 1.132 24.712 1.00 92.94 72 LEU A N 1
ATOM 541 C CA . LEU A 1 72 ? -25.734 0.631 26.017 1.00 92.94 72 LEU A CA 1
ATOM 542 C C . LEU A 1 72 ? -25.929 1.686 27.114 1.00 92.94 72 LEU A C 1
ATOM 544 O O . LEU A 1 72 ? -26.425 1.381 28.197 1.00 92.94 72 LEU A O 1
ATOM 548 N N . SER A 1 73 ? -25.592 2.944 26.823 1.00 93.06 73 SER A N 1
ATOM 549 C CA . SER A 1 73 ? -25.795 4.061 27.754 1.00 93.06 73 SER A CA 1
ATOM 550 C C . SER A 1 73 ? -27.280 4.273 28.063 1.00 93.06 73 SER A C 1
ATOM 552 O O . SER A 1 73 ? -27.646 4.447 29.223 1.00 93.06 73 SER A O 1
ATOM 554 N N . GLN A 1 74 ? -28.143 4.174 27.047 1.00 92.44 74 GLN A N 1
ATOM 555 C CA . GLN A 1 74 ? -29.599 4.236 27.214 1.00 92.44 74 GLN A CA 1
ATOM 556 C C . GLN A 1 74 ? -30.134 3.072 28.056 1.00 92.44 74 GLN A C 1
ATOM 558 O O . GLN A 1 74 ? -30.967 3.283 28.936 1.00 92.44 74 GLN A O 1
ATOM 563 N N . GLN A 1 75 ? -29.632 1.852 27.842 1.00 91.94 75 GLN A N 1
ATOM 564 C CA . GLN A 1 75 ? -30.004 0.690 28.654 1.00 91.94 75 GLN A CA 1
ATOM 565 C C . GLN A 1 75 ? -29.583 0.856 30.118 1.00 91.94 75 GLN A C 1
ATOM 567 O O . GLN A 1 75 ? -30.361 0.537 31.016 1.00 91.94 75 GLN A O 1
ATOM 572 N N . MET A 1 76 ? -28.385 1.388 30.376 1.00 90.44 76 MET A N 1
ATOM 573 C CA . MET A 1 76 ? -27.922 1.671 31.739 1.00 90.44 76 MET A CA 1
ATOM 574 C C . MET A 1 76 ? -28.772 2.744 32.430 1.00 90.44 76 MET A C 1
ATOM 576 O O . MET A 1 76 ? -29.075 2.615 33.617 1.00 90.44 76 MET A O 1
ATOM 580 N N . GLU A 1 77 ? -29.179 3.790 31.709 1.00 90.50 77 GLU A N 1
ATOM 581 C CA . GLU A 1 77 ? -30.033 4.847 32.254 1.00 90.50 77 GLU A CA 1
ATOM 582 C C . GLU A 1 77 ? -31.442 4.332 32.585 1.00 90.50 77 GLU A C 1
ATOM 584 O O . GLU A 1 77 ? -31.957 4.594 33.677 1.00 90.50 77 GLU A O 1
ATOM 589 N N . GLU A 1 78 ? -32.035 3.529 31.699 1.00 87.81 78 GLU A N 1
ATOM 590 C CA . GLU A 1 78 ? -33.337 2.902 31.938 1.00 87.81 78 GLU A CA 1
ATOM 591 C C . GLU A 1 78 ? -33.273 1.912 33.110 1.00 87.81 78 GLU A C 1
ATOM 593 O O . GLU A 1 78 ? -34.126 1.944 33.999 1.00 87.81 78 GLU A O 1
ATOM 598 N N . LEU A 1 79 ? -32.214 1.101 33.193 1.00 89.00 79 LEU A N 1
ATOM 599 C CA . LEU A 1 79 ? -31.999 0.196 34.321 1.00 89.00 79 LEU A CA 1
ATOM 600 C C . LEU A 1 79 ? -31.856 0.966 35.642 1.00 89.00 79 LEU A C 1
ATOM 602 O O . LEU A 1 79 ? -32.489 0.617 36.639 1.00 89.00 79 LEU A O 1
ATOM 606 N N . LYS A 1 80 ? -31.079 2.056 35.659 1.00 87.88 80 LYS A N 1
ATOM 607 C CA . LYS A 1 80 ? -30.936 2.927 36.836 1.00 87.88 80 LYS A CA 1
ATOM 608 C C . LYS A 1 80 ? -32.283 3.514 37.264 1.00 87.88 80 LYS A C 1
ATOM 610 O O . LYS A 1 80 ? -32.560 3.602 38.461 1.00 87.88 80 LYS A O 1
ATOM 615 N N . LYS A 1 81 ? -33.132 3.885 36.305 1.00 86.56 81 LYS A N 1
ATOM 616 C CA . LYS A 1 81 ? -34.482 4.406 36.552 1.00 86.56 81 LYS A CA 1
ATOM 617 C C . LYS A 1 81 ? -35.440 3.340 37.090 1.00 86.56 81 LYS A C 1
ATOM 619 O O . LYS A 1 81 ? -36.281 3.640 37.934 1.00 86.56 81 LYS A O 1
ATOM 624 N N . GLN A 1 82 ? -35.322 2.093 36.642 1.00 83.00 82 GLN A N 1
ATOM 625 C CA . GLN A 1 82 ? -36.075 0.976 37.219 1.00 83.00 82 GLN A CA 1
ATOM 626 C C . GLN A 1 82 ? -35.607 0.671 38.647 1.00 83.00 82 GLN A C 1
ATOM 628 O O . GLN A 1 82 ? -36.430 0.524 39.547 1.00 83.00 82 GLN A O 1
ATOM 633 N N . MET A 1 83 ? -34.295 0.685 38.887 1.00 79.00 83 MET A N 1
ATOM 634 C CA . MET A 1 83 ? -33.715 0.493 40.219 1.00 79.00 83 MET A CA 1
ATOM 635 C C . MET A 1 83 ? -34.097 1.606 41.201 1.00 79.00 83 MET A C 1
ATOM 637 O O . MET A 1 83 ? -34.300 1.328 42.382 1.00 79.00 83 MET A O 1
ATOM 641 N N . SER A 1 84 ? -34.231 2.857 40.746 1.00 74.50 84 SER A N 1
ATOM 642 C CA . SER A 1 84 ? -34.715 3.948 41.599 1.00 74.50 84 SER A CA 1
ATOM 643 C C . SER A 1 84 ? -36.211 3.830 41.896 1.00 74.50 84 SER A C 1
ATOM 645 O O . SER A 1 84 ? -36.615 4.048 43.034 1.00 74.50 84 SER A O 1
ATOM 647 N N . LYS A 1 85 ? -37.034 3.393 40.931 1.00 68.81 85 LYS A N 1
ATOM 648 C CA . LYS A 1 85 ? -38.456 3.081 41.172 1.00 68.81 85 LYS A CA 1
ATOM 649 C C . LYS A 1 85 ? -38.648 1.954 42.191 1.00 68.81 85 LYS A C 1
ATOM 651 O O . LYS A 1 85 ? -39.573 2.027 42.990 1.00 68.81 85 LYS A O 1
ATOM 656 N N . LEU A 1 86 ? -37.767 0.952 42.194 1.00 64.19 86 LEU A N 1
ATOM 657 C CA . LEU A 1 86 ? -37.788 -0.129 43.185 1.00 64.19 86 LEU A CA 1
ATOM 658 C C . LEU A 1 86 ? -37.331 0.342 44.579 1.00 64.19 86 LEU A C 1
ATOM 660 O O . LEU A 1 86 ? -37.892 -0.095 45.578 1.00 64.19 86 LEU A O 1
ATOM 664 N N . GLN A 1 87 ? -36.378 1.277 44.670 1.00 57.91 87 GLN A N 1
ATOM 665 C CA . GLN A 1 87 ? -35.885 1.801 45.955 1.00 57.91 87 GLN A CA 1
ATOM 666 C C . GLN A 1 87 ? -36.841 2.789 46.643 1.00 57.91 87 GLN A C 1
ATOM 668 O O . GLN A 1 87 ? -36.811 2.910 47.867 1.00 57.91 87 GLN A O 1
ATOM 673 N N . VAL A 1 88 ? -37.729 3.459 45.900 1.00 51.12 88 VAL A N 1
ATOM 674 C CA . VAL A 1 88 ? -38.754 4.350 46.487 1.00 51.12 88 VAL A CA 1
ATOM 675 C C . VAL A 1 88 ? -39.896 3.557 47.159 1.00 51.12 88 VAL A C 1
ATOM 677 O O . VAL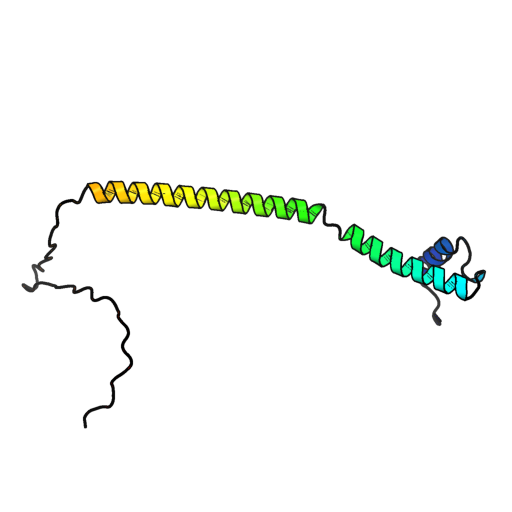 A 1 88 ? -40.664 4.122 47.932 1.00 51.12 88 VAL A O 1
ATOM 680 N N . GLY A 1 89 ? -39.971 2.236 46.952 1.00 50.78 89 GLY A N 1
ATOM 681 C CA . GLY A 1 89 ? -40.946 1.345 47.596 1.00 50.78 89 GLY A CA 1
ATOM 682 C C . GLY A 1 89 ? -40.490 0.682 48.903 1.00 50.78 89 GLY A C 1
ATOM 683 O O . GLY A 1 89 ? -41.280 -0.027 49.518 1.00 50.78 89 GLY A O 1
ATOM 684 N N . SER A 1 90 ? -39.250 0.890 49.355 1.00 46.22 90 SER A N 1
ATOM 685 C CA . SER A 1 90 ? -38.718 0.234 50.560 1.00 46.22 90 SER A CA 1
ATOM 686 C C . SER A 1 90 ? -38.066 1.223 51.525 1.00 46.22 90 SER A C 1
ATOM 688 O O . SER A 1 90 ? -36.956 1.011 52.009 1.00 46.22 90 SER A O 1
ATOM 690 N N . SER A 1 91 ? -38.793 2.294 51.859 1.00 47.09 91 SER A N 1
ATOM 691 C CA . SER A 1 91 ? -38.622 2.982 53.144 1.00 47.09 91 SER A CA 1
ATOM 692 C C . SER A 1 91 ? -39.405 2.235 54.223 1.00 47.09 91 SER A C 1
ATOM 694 O O . SER A 1 91 ? -40.434 2.676 54.721 1.00 47.09 91 SER A O 1
ATOM 696 N N . SER A 1 92 ? -38.925 1.048 54.557 1.00 43.19 92 SER A N 1
ATOM 697 C CA . SER A 1 92 ? -39.166 0.417 55.848 1.00 43.19 92 SER A CA 1
ATOM 698 C C . SER A 1 92 ? -38.132 -0.683 55.953 1.00 43.19 92 SER A C 1
ATOM 700 O O . SER A 1 92 ? -38.197 -1.635 55.183 1.00 43.19 92 SER A O 1
ATOM 702 N N . ARG A 1 93 ? -37.166 -0.556 56.870 1.00 52.88 93 ARG A N 1
ATOM 703 C CA . ARG A 1 93 ? -36.364 -1.700 57.322 1.00 52.88 93 ARG A CA 1
ATOM 704 C C . ARG A 1 93 ? -37.337 -2.828 57.673 1.00 52.88 93 ARG A C 1
ATOM 706 O O . ARG A 1 93 ? -38.102 -2.639 58.617 1.00 52.88 93 ARG A O 1
ATOM 713 N N . PRO A 1 94 ? -37.264 -4.017 57.064 1.00 41.38 94 PRO A N 1
ATOM 714 C CA . PRO A 1 94 ? -37.515 -5.213 57.821 1.00 41.38 94 PRO A CA 1
ATOM 715 C C . PRO A 1 94 ? -36.136 -5.690 58.273 1.00 41.38 94 PRO A C 1
ATOM 717 O O . PRO A 1 94 ? -35.302 -6.098 57.466 1.00 41.38 94 PRO A O 1
ATOM 720 N N . GLN A 1 95 ? -35.854 -5.622 59.572 1.00 44.59 95 GLN A N 1
ATOM 721 C CA . GLN A 1 95 ? -34.899 -6.571 60.134 1.00 44.59 95 GLN A CA 1
ATOM 722 C C . GLN A 1 95 ? -35.472 -7.959 59.823 1.00 44.59 95 GLN A C 1
ATOM 724 O O . GLN A 1 95 ? -36.361 -8.430 60.525 1.00 44.59 95 GLN A O 1
ATOM 729 N N . GLN A 1 96 ? -35.053 -8.566 58.711 1.00 43.00 96 GLN A N 1
ATOM 730 C CA . GLN A 1 96 ? -35.477 -9.908 58.335 1.00 43.00 96 GLN A CA 1
ATOM 731 C C . GLN A 1 96 ? -34.685 -10.894 59.185 1.00 43.00 96 GLN A C 1
ATOM 733 O O . GLN A 1 96 ? -33.709 -11.497 58.749 1.00 43.00 96 GLN A O 1
ATOM 738 N N . VAL A 1 97 ? -35.099 -11.017 60.443 1.00 47.50 97 VAL A N 1
ATOM 739 C CA . VAL A 1 97 ? -34.751 -12.165 61.270 1.00 47.50 97 VAL A CA 1
ATOM 740 C C . VAL A 1 97 ? -35.570 -13.331 60.726 1.00 47.50 97 VAL A C 1
ATOM 742 O O . VAL A 1 97 ? -36.727 -13.515 61.094 1.00 47.50 97 VAL A O 1
ATOM 745 N N . MET A 1 98 ? -34.992 -14.091 59.797 1.00 51.56 98 MET A N 1
ATOM 746 C CA . MET A 1 98 ? -35.555 -15.378 59.395 1.00 51.56 98 MET A CA 1
ATOM 747 C C . MET A 1 98 ? -35.308 -16.371 60.531 1.00 51.56 98 MET A C 1
ATOM 749 O O . MET A 1 98 ? -34.169 -16.737 60.827 1.00 51.56 98 MET A O 1
ATOM 753 N N . ARG A 1 99 ? -36.390 -16.757 61.207 1.00 52.66 99 ARG A N 1
ATOM 754 C CA . ARG A 1 99 ? -36.392 -17.769 62.265 1.00 52.66 99 ARG A CA 1
A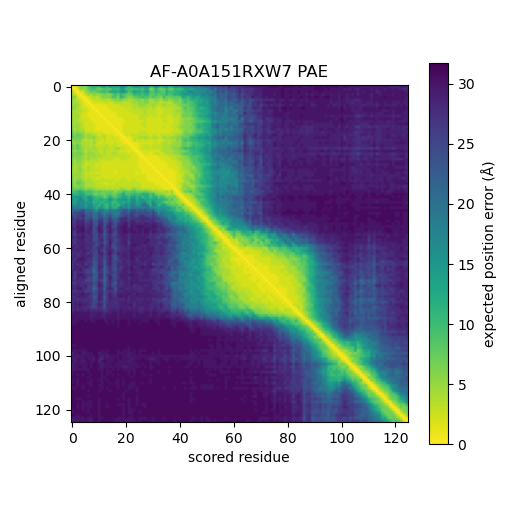TOM 755 C C . ARG A 1 99 ? -36.697 -19.124 61.624 1.00 52.66 99 ARG A C 1
ATOM 757 O O . ARG A 1 99 ? -37.613 -19.222 60.816 1.00 52.66 99 ARG A O 1
ATOM 764 N N . CYS A 1 100 ? -35.908 -20.147 61.937 1.00 45.16 100 CYS A N 1
ATOM 765 C CA . CYS A 1 100 ? -36.138 -21.501 61.441 1.00 45.16 100 CYS A CA 1
ATOM 766 C C . CYS A 1 100 ? -37.152 -22.212 62.352 1.00 45.16 100 CYS A C 1
ATOM 768 O O . CYS A 1 100 ? -36.883 -22.399 63.537 1.00 45.16 100 CYS A O 1
ATOM 770 N N . ASP A 1 101 ? -38.300 -22.626 61.812 1.00 56.34 101 ASP A N 1
ATOM 771 C CA . ASP A 1 101 ? -39.348 -23.307 62.594 1.00 56.34 101 ASP A CA 1
ATOM 772 C C . ASP A 1 101 ? -38.995 -24.764 62.951 1.00 56.34 101 ASP A C 1
ATOM 774 O O . ASP A 1 101 ? -39.615 -25.356 63.831 1.00 56.34 101 ASP A O 1
ATOM 778 N N . PHE A 1 102 ? -37.972 -25.345 62.313 1.00 51.75 102 PHE A N 1
ATOM 779 C CA . PHE A 1 102 ? -37.500 -26.707 62.601 1.00 51.75 102 PHE A CA 1
ATOM 780 C C . PHE A 1 102 ? -36.358 -26.743 63.633 1.00 51.75 102 PHE A C 1
ATOM 782 O O . PHE A 1 102 ? -36.234 -27.691 64.405 1.00 51.75 102 PHE A O 1
ATOM 789 N N . CYS A 1 103 ? -35.546 -25.687 63.690 1.00 55.00 103 CYS A N 1
ATOM 790 C CA . CYS A 1 103 ? -34.441 -25.540 64.630 1.00 55.00 103 CYS A CA 1
ATOM 791 C C . CYS A 1 103 ? -34.558 -24.140 65.225 1.00 55.00 103 CYS A C 1
ATOM 793 O O . CYS A 1 103 ? -34.172 -23.197 64.547 1.00 55.00 103 CYS A O 1
ATOM 795 N N . ALA A 1 104 ? -35.058 -23.987 66.455 1.00 50.41 104 ALA A N 1
ATOM 796 C CA . ALA A 1 104 ? -35.374 -22.705 67.110 1.00 50.41 104 ALA A CA 1
ATOM 797 C C . ALA A 1 104 ? -34.203 -21.690 67.290 1.00 50.41 104 ALA A C 1
ATOM 799 O O . ALA A 1 104 ? -34.257 -20.824 68.164 1.00 50.41 104 ALA A O 1
ATOM 800 N N . GLY A 1 105 ? -33.134 -21.777 66.498 1.00 53.09 105 GLY A N 1
ATOM 801 C CA . GLY A 1 105 ? -32.056 -20.809 66.376 1.00 53.09 105 GLY A CA 1
ATOM 802 C C . GLY A 1 105 ? -32.341 -19.703 65.354 1.00 53.09 105 GLY A C 1
ATOM 803 O O . GLY A 1 105 ? -33.081 -19.865 64.381 1.00 53.09 105 GLY A O 1
ATOM 804 N N . VAL A 1 106 ? -31.718 -18.554 65.600 1.00 49.69 106 VAL A N 1
ATOM 805 C CA . VAL A 1 106 ? -31.649 -17.421 64.674 1.00 49.69 106 VAL A CA 1
ATOM 806 C C . VAL A 1 106 ? -30.413 -17.578 63.792 1.00 49.69 106 VAL A C 1
ATOM 808 O O . VAL A 1 106 ? -29.320 -17.827 64.297 1.00 49.69 106 VAL A O 1
ATOM 811 N N . ILE A 1 107 ? -30.571 -17.451 62.474 1.00 49.16 107 ILE A N 1
ATOM 812 C CA . ILE A 1 107 ? -29.431 -17.441 61.554 1.00 49.16 107 ILE A CA 1
ATOM 813 C C . ILE A 1 107 ? -29.013 -15.986 61.364 1.00 49.16 107 ILE A C 1
ATOM 815 O O . ILE A 1 107 ? -29.704 -15.211 60.705 1.00 49.16 107 ILE A O 1
ATOM 819 N N . GLN A 1 108 ? -27.879 -15.616 61.954 1.00 41.75 108 GLN A N 1
ATOM 820 C CA . GLN A 1 108 ? -27.251 -14.320 61.738 1.00 41.75 108 GLN A CA 1
ATOM 821 C C . GLN A 1 108 ? -26.241 -14.458 60.596 1.00 41.75 108 GLN A C 1
ATOM 823 O O . GLN A 1 108 ? -25.185 -15.066 60.748 1.00 41.75 108 GLN A O 1
ATOM 828 N N . MET A 1 109 ? -26.596 -13.948 59.418 1.00 48.00 109 MET A N 1
ATOM 829 C CA . MET A 1 109 ? -25.651 -13.793 58.313 1.00 48.00 109 MET A CA 1
ATOM 830 C C . MET A 1 109 ? -24.936 -12.456 58.487 1.00 48.00 109 MET A C 1
ATOM 832 O O . MET A 1 109 ? -25.385 -11.429 57.979 1.00 48.00 109 MET A O 1
ATOM 836 N N . ASP A 1 110 ? -23.833 -12.464 59.231 1.00 43.38 110 ASP A N 1
ATOM 837 C CA . ASP A 1 110 ? -22.926 -11.322 59.277 1.00 43.38 110 ASP A CA 1
ATOM 838 C C . ASP A 1 110 ? -22.167 -11.247 57.943 1.00 43.38 110 ASP A C 1
ATOM 840 O O . ASP A 1 110 ? -21.232 -12.004 57.680 1.00 43.38 110 ASP A O 1
ATOM 844 N N . ILE A 1 111 ? -22.583 -10.331 57.067 1.00 54.53 111 ILE A N 1
ATOM 845 C CA . ILE A 1 111 ? -21.810 -9.968 55.876 1.00 54.53 111 ILE A CA 1
ATOM 846 C C . ILE A 1 111 ? -20.636 -9.102 56.349 1.00 54.53 111 ILE A C 1
ATOM 848 O O . ILE A 1 111 ? -20.757 -7.883 56.464 1.00 54.53 111 ILE A O 1
ATOM 852 N N . ALA A 1 112 ? -19.493 -9.720 56.640 1.00 47.00 112 ALA A N 1
ATOM 853 C CA . ALA A 1 112 ? -18.248 -8.985 56.845 1.00 47.00 112 ALA A CA 1
ATOM 854 C C . ALA A 1 112 ? -17.580 -8.707 55.481 1.00 47.00 112 ALA A C 1
ATOM 856 O O . ALA A 1 112 ? -17.360 -9.650 54.713 1.00 47.00 112 ALA A O 1
ATOM 857 N N . PRO A 1 113 ? -17.228 -7.451 55.141 1.00 46.44 113 PRO A N 1
ATOM 858 C CA . PRO A 1 113 ? -16.474 -7.176 53.927 1.00 46.44 113 PRO A CA 1
ATOM 859 C C . PRO A 1 113 ? -15.031 -7.675 54.084 1.00 46.44 113 PRO A C 1
ATOM 861 O O . PRO A 1 113 ? -14.373 -7.440 55.097 1.00 46.44 113 PRO A O 1
ATOM 864 N N . PHE A 1 114 ? -14.537 -8.370 53.059 1.00 48.94 114 PHE A N 1
ATOM 865 C CA . PHE A 1 114 ? -13.151 -8.820 52.937 1.00 48.94 114 PHE A CA 1
ATOM 866 C C . PHE A 1 114 ? -12.194 -7.615 52.981 1.00 48.94 114 PHE A C 1
ATOM 868 O O . PHE A 1 114 ? -12.038 -6.908 51.985 1.00 48.94 114 PHE A O 1
ATOM 875 N N . LEU A 1 115 ? -11.509 -7.404 54.108 1.00 47.38 115 LEU A N 1
ATOM 876 C CA . LEU A 1 115 ? -10.305 -6.577 54.159 1.00 47.38 115 LEU A CA 1
ATOM 877 C C . LEU A 1 115 ? -9.081 -7.449 54.440 1.00 47.38 115 LEU A C 1
ATOM 879 O O . LEU A 1 115 ? -9.016 -8.235 55.381 1.00 47.38 115 LEU A O 1
ATOM 883 N N . ASN A 1 116 ? -8.130 -7.303 53.527 1.00 47.69 116 ASN A N 1
ATOM 884 C CA . ASN A 1 116 ? -6.844 -7.965 53.429 1.00 47.69 116 ASN A CA 1
ATOM 885 C C . ASN A 1 116 ? -6.000 -7.766 54.700 1.00 47.69 116 ASN A C 1
ATOM 887 O O . ASN A 1 116 ? -5.695 -6.630 55.062 1.00 47.69 116 ASN A O 1
ATOM 891 N N . GLN A 1 117 ? -5.538 -8.854 55.327 1.00 46.66 117 GLN A N 1
ATOM 892 C CA . GLN A 1 117 ? -4.350 -8.773 56.172 1.00 46.66 117 GLN A CA 1
ATOM 893 C C . GLN A 1 117 ? -3.506 -10.043 56.080 1.00 46.66 117 GLN A C 1
ATOM 895 O O . GLN A 1 117 ? -3.927 -11.153 56.404 1.00 46.66 117 GLN A O 1
ATOM 900 N N . ASN A 1 118 ? -2.292 -9.831 55.575 1.00 38.78 118 ASN A N 1
ATOM 901 C CA . ASN A 1 118 ? -1.206 -10.784 55.432 1.00 38.78 118 ASN A CA 1
ATOM 902 C C . ASN A 1 118 ? -1.074 -11.766 56.607 1.00 38.78 118 ASN A C 1
ATOM 904 O O . ASN A 1 118 ? -1.178 -11.414 57.781 1.00 38.78 118 ASN A O 1
ATOM 908 N N . ARG A 1 119 ? -0.776 -13.014 56.238 1.00 46.31 119 ARG A N 1
ATOM 909 C CA . ARG A 1 119 ? -0.615 -14.194 57.091 1.00 46.31 119 ARG A CA 1
ATOM 910 C C . ARG A 1 119 ? 0.265 -13.928 58.327 1.00 46.31 119 ARG A C 1
ATOM 912 O O . ARG A 1 119 ? 1.480 -14.095 58.275 1.00 46.31 119 ARG A O 1
ATOM 919 N N . ARG A 1 120 ? -0.344 -13.685 59.490 1.00 49.75 120 ARG A N 1
ATOM 920 C CA . ARG A 1 120 ? 0.230 -14.147 60.764 1.00 49.75 120 ARG A CA 1
ATOM 921 C C . ARG A 1 120 ? -0.110 -15.626 60.927 1.00 49.75 120 ARG A C 1
ATOM 923 O O . ARG A 1 120 ? -1.155 -15.972 61.465 1.00 49.75 120 ARG A O 1
ATOM 930 N N . LYS A 1 121 ? 0.768 -16.504 60.440 1.00 46.50 121 LYS A N 1
ATOM 931 C CA . LYS A 1 121 ? 0.822 -17.910 60.868 1.00 46.50 121 LYS A CA 1
ATOM 932 C C . LYS A 1 121 ? 2.279 -18.348 61.014 1.00 46.50 121 LYS A C 1
ATOM 934 O O . LYS A 1 121 ? 2.901 -18.783 60.054 1.00 46.50 121 LYS A O 1
ATOM 939 N N . LYS A 1 122 ? 2.794 -18.252 62.235 1.00 41.44 122 LYS A N 1
ATOM 940 C CA . LYS A 1 122 ? 3.739 -19.222 62.805 1.00 41.44 122 LYS A CA 1
ATOM 941 C C . LYS A 1 122 ? 3.202 -19.491 64.212 1.00 41.44 122 LYS A C 1
ATOM 943 O O . LYS A 1 122 ? 3.269 -18.614 65.059 1.00 41.44 122 LYS A O 1
ATOM 948 N N . LEU A 1 123 ? 2.171 -20.333 64.266 1.00 42.50 123 LEU A N 1
ATOM 949 C CA . LEU A 1 123 ? 2.255 -21.725 64.714 1.00 42.50 123 LEU A CA 1
ATOM 950 C C . LEU A 1 123 ? 2.853 -21.794 66.122 1.00 42.50 123 LEU A C 1
ATOM 952 O O . LEU A 1 123 ? 4.064 -21.735 66.297 1.00 42.50 123 LEU A O 1
ATOM 956 N N . ILE A 1 124 ? 1.943 -21.865 67.089 1.00 42.56 124 ILE A N 1
ATOM 957 C CA . ILE A 1 124 ? 2.191 -22.294 68.458 1.00 42.56 124 ILE A CA 1
ATOM 958 C C . ILE A 1 124 ? 2.377 -23.810 68.380 1.00 42.56 124 ILE A C 1
ATOM 960 O O . ILE A 1 124 ? 1.431 -24.505 68.013 1.00 42.56 124 ILE A O 1
ATOM 964 N N . THR A 1 125 ? 3.580 -24.301 68.650 1.00 48.62 125 THR A N 1
ATOM 965 C CA . THR A 1 125 ? 3.882 -25.488 69.469 1.00 48.62 125 THR A CA 1
ATOM 966 C C . THR A 1 125 ? 5.357 -25.398 69.826 1.00 48.62 125 THR A C 1
ATOM 968 O O . THR A 1 125 ? 6.164 -25.214 68.887 1.00 48.62 125 THR A O 1
#

pLDDT: mean 70.11, std 19.07, range [38.78, 93.75]

Foldseek 3Di:
DPPVDDDPVVQVQLCVLLVHRLVVDDPVSSVVSVVVVVVVVVVVVVVVVPPPPCVVVVVVVVVVVVVVVVVVVVVVVVVVVVVVVVVVPPPPDDPPQPADPVDRDTDDPPPDDDDDDDDPDDDDD

Sequence (125 aa):
MFCNGLRPQTKMLLDASAGGSMMMKDSEEAITIIDALAASDYQAHHDRSQPTKRGILELDTQNAILAQNKLLSQQMEELKKQMSKLQVGSSSRPQQVMRCDFCAGVIQMDIAPFLNQNRRKKLIT

Secondary structure (DSSP, 8-state):
--TT---HHHHHHHHHHTTS-GGGS-HHHHHHHHHHHHHHHHHHHHHHS--HHHHHHHHHHHHHHHHHHHHHHHHHHHHHHHHHHHHTT--S------B-SSS--B-------------------

Solvent-accessible surface area (backbone atoms only — not comparable to full-atom values): 7864 Å² total; per-residue (Å²): 131,68,88,86,57,69,57,70,70,58,46,50,52,47,18,58,70,58,74,41,67,52,87,78,49,55,75,67,57,46,48,51,45,51,51,49,49,54,53,48,52,54,47,53,52,50,62,70,59,52,45,75,63,51,57,53,53,48,49,52,51,50,51,52,50,51,52,49,52,51,51,51,52,50,51,52,52,52,50,51,51,51,53,50,60,57,57,74,72,58,89,60,90,70,85,79,74,58,68,40,92,90,52,93,52,75,71,81,82,79,84,73,80,93,73,92,74,83,87,88,73,82,76,92,127